Protein AF-X1QGU0-F1 (afdb_monomer_lite)

Secondary structure (DSSP, 8-state):
----HHHHHHHHHHHHHHHHHT-TT--HHHHHHHHHHHHHHHHHHHHHHHHH-

Structure (mmCIF, N/CA/C/O backbone):
data_AF-X1QGU0-F1
#
_entry.id   AF-X1QGU0-F1
#
loop_
_atom_site.group_PDB
_atom_site.id
_atom_site.type_symbol
_atom_site.label_atom_id
_atom_site.label_alt_id
_atom_site.label_comp_id
_atom_site.label_asym_id
_atom_site.label_entity_id
_atom_site.label_seq_id
_atom_site.pdbx_PDB_ins_code
_atom_site.Cartn_x
_atom_site.Cartn_y
_atom_site.Cartn_z
_atom_site.occupancy
_atom_site.B_iso_or_equiv
_atom_site.auth_seq_id
_atom_site.auth_comp_id
_atom_site.auth_asym_id
_atom_site.auth_atom_id
_atom_site.pdbx_PDB_model_num
ATOM 1 N N . MET A 1 1 ? 2.097 -8.630 -25.853 1.00 54.28 1 MET A N 1
ATOM 2 C CA . MET A 1 1 ? 2.188 -7.365 -25.092 1.00 54.28 1 MET A CA 1
ATOM 3 C C . MET A 1 1 ? 2.680 -7.714 -23.6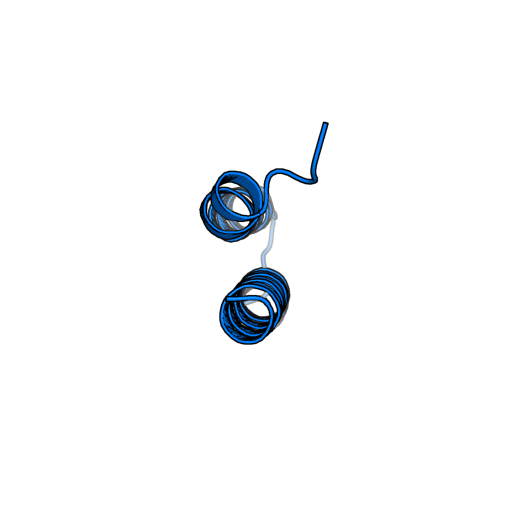97 1.00 54.28 1 MET A C 1
ATOM 5 O O . MET A 1 1 ? 2.136 -8.645 -23.120 1.00 54.28 1 MET A O 1
ATOM 9 N N . GLY A 1 2 ? 3.772 -7.099 -23.233 1.00 82.88 2 GLY A N 1
ATOM 10 C CA . GLY A 1 2 ? 4.419 -7.453 -21.961 1.00 82.88 2 GLY A CA 1
ATOM 11 C C . GLY A 1 2 ? 3.573 -7.093 -20.737 1.00 82.88 2 GLY A C 1
ATOM 12 O O . GLY A 1 2 ? 2.651 -6.284 -20.830 1.00 82.88 2 GLY A O 1
ATOM 13 N N . PHE A 1 3 ? 3.883 -7.703 -19.593 1.00 82.75 3 PHE A N 1
ATOM 14 C CA . PHE A 1 3 ? 3.204 -7.411 -18.332 1.00 82.75 3 PHE A CA 1
ATOM 15 C C . PHE A 1 3 ? 3.462 -5.947 -17.902 1.00 82.75 3 PHE A C 1
ATOM 17 O O . PHE A 1 3 ? 4.611 -5.501 -17.941 1.00 82.75 3 PHE A O 1
ATOM 24 N N . PRO A 1 4 ? 2.437 -5.169 -17.500 1.00 90.38 4 PRO A N 1
ATOM 25 C CA . PRO A 1 4 ? 2.589 -3.753 -17.157 1.00 90.38 4 PRO A CA 1
ATOM 26 C C . PRO A 1 4 ? 3.132 -3.577 -15.729 1.00 90.38 4 PRO A C 1
ATOM 28 O O . PRO A 1 4 ? 2.406 -3.213 -14.799 1.00 90.38 4 PRO A O 1
ATOM 31 N N . TYR A 1 5 ? 4.425 -3.842 -15.540 1.00 88.38 5 TYR A N 1
ATOM 32 C CA . TYR A 1 5 ? 5.071 -3.822 -14.223 1.00 88.38 5 TYR A CA 1
ATOM 33 C C . TYR A 1 5 ? 4.967 -2.470 -13.509 1.00 88.38 5 TYR A C 1
ATOM 35 O O . TYR A 1 5 ? 4.595 -2.442 -12.341 1.00 88.38 5 TYR A O 1
ATOM 43 N N . LEU A 1 6 ? 5.227 -1.354 -14.203 1.00 89.56 6 LEU A N 1
ATOM 44 C CA . LEU A 1 6 ? 5.168 -0.009 -13.610 1.00 89.56 6 LEU A CA 1
ATOM 45 C C . LEU A 1 6 ? 3.778 0.310 -13.055 1.00 89.56 6 LEU A C 1
ATOM 47 O O . LEU A 1 6 ? 3.646 0.690 -11.895 1.00 89.56 6 LEU A O 1
ATOM 51 N N . SER A 1 7 ? 2.733 0.098 -13.858 1.00 93.62 7 SER A N 1
ATOM 52 C CA . SER A 1 7 ? 1.355 0.292 -13.407 1.00 93.62 7 SER A CA 1
ATOM 53 C C . SER A 1 7 ? 1.033 -0.631 -12.233 1.00 93.62 7 SER A C 1
ATOM 55 O O . SER A 1 7 ? 0.470 -0.186 -11.239 1.00 93.62 7 SER A O 1
ATOM 57 N N . THR A 1 8 ? 1.442 -1.900 -12.300 1.00 92.44 8 THR A N 1
ATOM 58 C CA . THR A 1 8 ? 1.169 -2.870 -11.230 1.00 92.44 8 THR A CA 1
ATOM 59 C C . THR A 1 8 ? 1.833 -2.458 -9.914 1.00 92.44 8 THR A C 1
ATOM 61 O O . THR A 1 8 ? 1.162 -2.421 -8.890 1.00 92.44 8 THR A O 1
ATOM 64 N N . ILE A 1 9 ? 3.114 -2.083 -9.932 1.00 93.31 9 ILE A N 1
ATOM 65 C CA . ILE A 1 9 ? 3.868 -1.661 -8.740 1.00 93.31 9 ILE A CA 1
ATOM 66 C C . ILE A 1 9 ? 3.267 -0.395 -8.111 1.00 93.31 9 ILE A C 1
ATOM 68 O O . ILE A 1 9 ? 3.231 -0.282 -6.888 1.00 93.31 9 ILE A O 1
A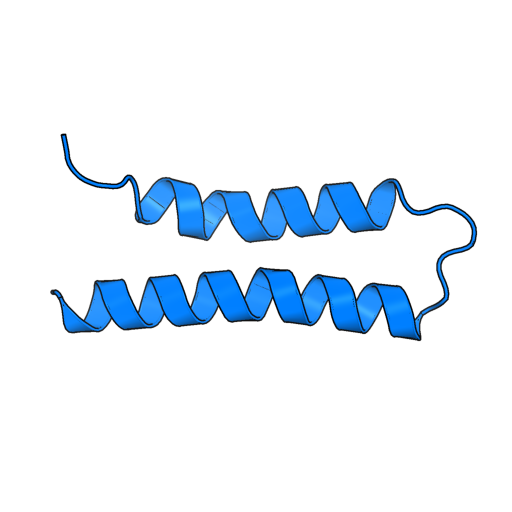TOM 72 N N . VAL A 1 10 ? 2.778 0.546 -8.926 1.00 92.25 10 VAL A N 1
ATOM 73 C CA . VAL A 1 10 ? 2.194 1.808 -8.440 1.00 92.25 10 VAL A CA 1
ATOM 74 C C . VAL A 1 10 ? 0.777 1.614 -7.895 1.00 92.25 10 VAL A C 1
ATOM 76 O O . VAL A 1 10 ? 0.438 2.183 -6.858 1.00 92.25 10 VAL A O 1
ATOM 79 N N . PHE A 1 11 ? -0.063 0.813 -8.557 1.00 94.81 11 PHE A N 1
ATOM 80 C CA . PHE A 1 11 ? -1.472 0.665 -8.176 1.00 94.81 11 PHE A CA 1
ATOM 81 C C . PHE A 1 11 ? -1.723 -0.421 -7.128 1.00 94.81 11 PHE A C 1
ATOM 83 O O . PHE A 1 11 ? -2.705 -0.332 -6.393 1.00 94.81 11 PHE A O 1
ATOM 90 N N . LEU A 1 12 ? -0.855 -1.425 -7.000 1.00 93.88 12 LEU A N 1
ATOM 91 C CA . LEU A 1 12 ? -1.045 -2.508 -6.034 1.00 93.88 12 LEU A CA 1
ATOM 92 C C . LEU A 1 12 ? -1.082 -2.026 -4.562 1.00 93.88 12 LEU A C 1
ATOM 94 O O . LEU A 1 12 ? -1.981 -2.458 -3.834 1.00 93.88 12 LEU A O 1
ATOM 98 N N . PRO A 1 13 ? -0.227 -1.085 -4.107 1.00 93.81 13 PRO A N 1
ATOM 99 C CA . PRO A 1 13 ? -0.345 -0.479 -2.779 1.00 93.81 13 PRO A CA 1
ATOM 100 C C . PRO A 1 13 ? -1.630 0.339 -2.614 1.00 93.81 13 PRO A C 1
ATOM 102 O O . PRO A 1 13 ? -2.244 0.309 -1.549 1.00 93.81 13 PRO A O 1
ATOM 105 N N . VAL A 1 14 ? -2.062 1.041 -3.669 1.00 95.19 14 VAL A N 1
ATOM 106 C CA . VAL A 1 14 ? -3.296 1.844 -3.667 1.00 95.19 14 VAL A CA 1
ATOM 107 C C . VAL A 1 14 ? -4.516 0.944 -3.480 1.00 95.19 14 VAL A C 1
ATOM 109 O O . VAL A 1 14 ? -5.364 1.224 -2.635 1.00 95.19 14 VAL A O 1
ATOM 112 N N . ILE A 1 15 ? -4.570 -0.183 -4.193 1.00 95.44 15 ILE A N 1
ATOM 113 C CA . ILE A 1 15 ? -5.601 -1.209 -3.998 1.00 95.44 15 ILE A CA 1
ATOM 114 C C . ILE A 1 15 ? -5.548 -1.738 -2.561 1.00 95.44 15 ILE A C 1
ATOM 116 O O . ILE A 1 15 ? -6.588 -1.840 -1.914 1.00 95.44 15 ILE A O 1
ATOM 120 N N . GLY A 1 16 ? -4.354 -2.002 -2.024 1.00 93.31 16 GLY A N 1
ATOM 121 C CA . GLY A 1 16 ? -4.182 -2.411 -0.629 1.00 93.31 16 GLY A CA 1
ATOM 122 C C . GLY A 1 16 ? -4.746 -1.403 0.377 1.00 93.31 16 GLY A C 1
ATOM 123 O O . GLY A 1 16 ? -5.411 -1.796 1.336 1.00 93.31 16 GLY A O 1
ATOM 124 N N . ALA A 1 17 ? -4.551 -0.105 0.137 1.00 93.75 17 ALA A N 1
ATOM 125 C CA . ALA A 1 17 ? -5.118 0.958 0.963 1.00 93.75 17 ALA A CA 1
ATOM 126 C C . ALA A 1 17 ? -6.654 1.002 0.877 1.00 93.75 17 ALA A C 1
ATOM 128 O O . ALA A 1 17 ? -7.315 1.134 1.906 1.00 93.75 17 ALA A O 1
ATOM 129 N N . ILE A 1 18 ? -7.227 0.820 -0.318 1.00 95.12 18 ILE A N 1
ATOM 130 C CA . ILE A 1 18 ? -8.684 0.733 -0.512 1.00 95.12 18 ILE A CA 1
ATOM 131 C C . ILE A 1 18 ? -9.252 -0.483 0.233 1.00 95.12 18 ILE A C 1
ATOM 133 O O . ILE A 1 18 ? -10.243 -0.358 0.948 1.00 95.12 18 ILE A O 1
ATOM 137 N N . VAL A 1 19 ? -8.598 -1.644 0.133 1.00 93.25 19 VAL A N 1
ATOM 138 C CA . VAL A 1 19 ? -9.002 -2.868 0.848 1.00 93.25 19 VAL A CA 1
ATOM 139 C C . VAL A 1 19 ? -9.002 -2.652 2.363 1.00 93.25 19 VAL A C 1
ATOM 141 O O . VAL A 1 19 ? -9.925 -3.091 3.045 1.00 93.25 19 VAL A O 1
ATOM 144 N N . ILE A 1 20 ? -7.998 -1.951 2.895 1.00 93.56 20 ILE A N 1
ATOM 145 C CA . ILE A 1 20 ? -7.930 -1.598 4.319 1.00 93.56 20 ILE A CA 1
ATOM 146 C C . ILE A 1 20 ? -9.052 -0.629 4.705 1.00 93.56 20 ILE A C 1
ATOM 148 O O . ILE A 1 20 ? -9.688 -0.826 5.739 1.00 93.56 20 ILE A O 1
ATOM 152 N N . ALA A 1 21 ? -9.302 0.398 3.892 1.00 92.88 21 ALA A N 1
ATOM 153 C CA . ALA A 1 21 ? -10.331 1.402 4.156 1.00 92.88 21 ALA A CA 1
ATOM 154 C C . ALA A 1 21 ? -11.746 0.802 4.175 1.00 92.88 21 ALA A C 1
ATOM 156 O O . ALA A 1 21 ? -12.598 1.246 4.942 1.00 92.88 21 ALA A O 1
ATOM 157 N N . LEU A 1 22 ? -11.985 -0.230 3.363 1.00 93.81 22 LEU A N 1
ATOM 158 C CA . LEU A 1 22 ? -13.259 -0.943 3.288 1.00 93.81 22 LEU A CA 1
ATOM 159 C C . LEU A 1 22 ? -13.418 -2.040 4.352 1.00 93.81 22 LEU A C 1
ATOM 161 O O . LEU A 1 22 ? -14.437 -2.726 4.347 1.00 93.81 22 LEU A O 1
ATOM 165 N N . LEU A 1 23 ? -12.446 -2.242 5.249 1.00 88.75 23 LEU A N 1
ATOM 166 C CA . LEU A 1 23 ? -12.492 -3.301 6.258 1.00 88.75 23 LEU A CA 1
ATOM 167 C C . LEU A 1 23 ? -13.251 -2.824 7.523 1.00 88.75 23 LEU A C 1
ATOM 169 O O . LEU A 1 23 ? -12.710 -2.028 8.295 1.00 88.75 23 LEU A O 1
ATOM 173 N N . PRO A 1 24 ? -14.480 -3.303 7.808 1.00 79.81 24 PRO A N 1
ATOM 174 C CA . PRO A 1 24 ? -15.209 -2.919 9.016 1.00 79.81 24 PRO A CA 1
ATOM 175 C C . PRO A 1 24 ? -14.643 -3.627 10.258 1.00 79.81 24 PRO A C 1
ATOM 177 O O . PRO A 1 24 ? -14.254 -4.795 10.206 1.00 79.81 24 PRO A O 1
ATOM 180 N N . GLY A 1 25 ? -14.599 -2.928 11.399 1.00 79.62 25 GLY A N 1
ATOM 181 C CA . GLY A 1 25 ? -14.108 -3.495 12.666 1.00 79.62 25 GLY A CA 1
ATOM 182 C C . GLY A 1 25 ? -12.620 -3.863 12.638 1.00 79.62 25 GLY A C 1
ATOM 183 O O . GLY A 1 25 ? -12.198 -4.852 13.242 1.00 79.62 25 GLY A O 1
ATOM 184 N N . ALA A 1 26 ? -11.826 -3.114 11.874 1.00 65.81 26 ALA A N 1
ATOM 185 C CA . ALA A 1 26 ? -10.463 -3.481 11.538 1.00 65.81 26 ALA A CA 1
ATOM 186 C C . ALA A 1 26 ? -9.547 -3.543 12.772 1.00 65.81 26 ALA A C 1
ATOM 188 O O . ALA A 1 26 ? -9.099 -2.536 13.316 1.00 65.81 26 ALA A O 1
ATOM 189 N N . ASN A 1 27 ? -9.224 -4.770 13.190 1.00 86.62 27 ASN A N 1
ATOM 190 C CA . ASN A 1 27 ? -8.181 -5.021 14.174 1.00 86.62 27 ASN A CA 1
ATOM 191 C C . ASN A 1 27 ? -6.851 -4.445 13.641 1.00 86.62 27 ASN A C 1
ATOM 193 O O . ASN A 1 27 ? -6.442 -4.817 12.534 1.00 86.62 27 ASN A O 1
ATOM 197 N N . PRO A 1 28 ? -6.136 -3.599 14.408 1.00 89.81 28 PRO A N 1
ATOM 198 C CA . PRO A 1 28 ? -4.897 -2.957 13.963 1.00 89.81 28 PRO A CA 1
ATOM 199 C C . PRO A 1 28 ? -3.834 -3.958 13.487 1.00 89.81 28 PRO A C 1
ATOM 201 O O . PRO A 1 28 ? -3.021 -3.642 12.617 1.00 89.81 28 PRO A O 1
ATOM 204 N N . ARG A 1 29 ? -3.858 -5.196 13.994 1.00 91.50 29 ARG A N 1
ATOM 205 C CA . ARG A 1 29 ? -2.972 -6.271 13.535 1.00 91.50 29 ARG A CA 1
ATOM 206 C C . ARG A 1 29 ? -3.297 -6.733 12.111 1.00 91.50 29 ARG A C 1
ATOM 208 O O . ARG A 1 29 ? -2.375 -6.983 11.340 1.00 91.50 29 ARG A O 1
ATOM 215 N N . ARG A 1 30 ? -4.584 -6.811 11.749 1.00 89.50 30 ARG A N 1
ATOM 216 C CA . ARG A 1 30 ? -5.028 -7.178 10.391 1.00 89.50 30 ARG A CA 1
ATOM 217 C C . ARG A 1 30 ? -4.654 -6.089 9.397 1.00 89.50 30 ARG A C 1
ATOM 219 O O . ARG A 1 30 ? -4.064 -6.427 8.383 1.00 89.50 30 ARG A O 1
ATOM 226 N N . ILE A 1 31 ? -4.883 -4.818 9.745 1.00 93.12 31 ILE A N 1
ATOM 227 C CA . ILE A 1 31 ? -4.492 -3.658 8.923 1.00 93.12 31 ILE A CA 1
ATOM 228 C C . ILE A 1 31 ? -3.000 -3.707 8.584 1.00 93.12 31 ILE A C 1
ATOM 230 O O . ILE A 1 31 ? -2.625 -3.609 7.415 1.00 93.12 31 ILE A O 1
ATOM 234 N N . LYS A 1 32 ? -2.146 -3.897 9.601 1.00 93.12 32 LYS A N 1
ATOM 235 C CA . LYS A 1 32 ? -0.690 -3.974 9.416 1.00 93.12 32 LYS A CA 1
ATOM 236 C C . LYS A 1 32 ? -0.283 -5.150 8.532 1.00 93.12 32 LYS A C 1
ATOM 238 O O . LYS A 1 32 ? 0.551 -4.968 7.654 1.00 93.12 32 LYS A O 1
ATOM 243 N N . LEU A 1 33 ? -0.879 -6.327 8.732 1.00 94.81 33 LEU A N 1
ATOM 244 C CA . LEU A 1 33 ? -0.598 -7.506 7.907 1.00 94.81 33 LEU A CA 1
ATOM 245 C C . LEU A 1 33 ? -1.024 -7.303 6.449 1.00 94.81 33 LEU A C 1
ATOM 247 O O . LEU A 1 33 ? -0.245 -7.611 5.552 1.00 94.81 33 LEU A O 1
ATOM 251 N N . THR A 1 34 ? -2.211 -6.745 6.198 1.00 92.88 34 THR A N 1
ATOM 252 C CA . THR A 1 34 ? -2.663 -6.443 4.831 1.00 92.88 34 THR A CA 1
ATOM 253 C C . THR A 1 34 ? -1.783 -5.389 4.170 1.00 92.88 34 THR A C 1
ATOM 255 O O . THR A 1 34 ? -1.338 -5.598 3.046 1.00 92.88 34 THR A O 1
ATOM 258 N N . ALA A 1 35 ? -1.452 -4.301 4.870 1.00 93.88 35 ALA A N 1
ATOM 259 C CA . ALA A 1 35 ? -0.575 -3.259 4.336 1.00 93.88 35 ALA A CA 1
ATOM 260 C C . ALA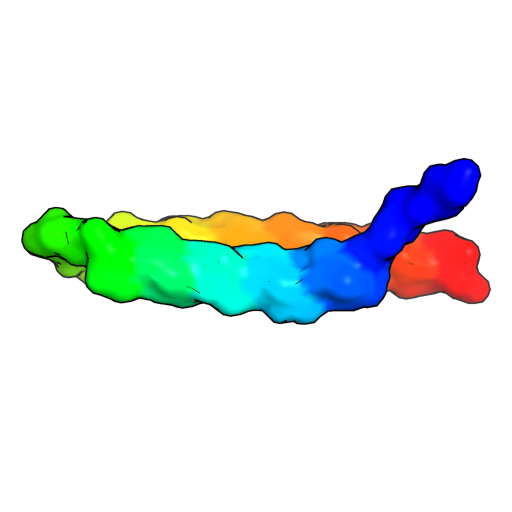 A 1 35 ? 0.814 -3.817 3.994 1.00 93.88 35 ALA A C 1
ATOM 262 O O . ALA A 1 35 ? 1.336 -3.568 2.905 1.00 93.88 35 ALA A O 1
ATOM 263 N N . ALA A 1 36 ? 1.385 -4.616 4.901 1.00 95.50 36 ALA A N 1
ATOM 264 C CA . ALA A 1 36 ? 2.666 -5.274 4.694 1.00 95.50 36 ALA A CA 1
ATOM 265 C C . ALA A 1 36 ? 2.626 -6.232 3.499 1.00 95.50 36 ALA A C 1
ATOM 267 O O . ALA A 1 36 ? 3.550 -6.210 2.696 1.00 95.50 36 ALA A O 1
ATOM 268 N N . ALA A 1 37 ? 1.557 -7.017 3.332 1.00 95.88 37 ALA A N 1
ATOM 269 C CA . ALA A 1 37 ? 1.419 -7.936 2.205 1.00 95.88 37 ALA A CA 1
ATOM 270 C C . ALA A 1 37 ? 1.390 -7.198 0.854 1.00 95.88 37 ALA A C 1
ATOM 272 O O . ALA A 1 37 ? 2.206 -7.494 -0.017 1.00 95.88 37 ALA A O 1
ATOM 273 N N . PHE A 1 38 ? 0.517 -6.197 0.688 1.00 95.12 38 PHE A N 1
ATOM 274 C CA . PHE A 1 38 ? 0.430 -5.431 -0.567 1.00 95.12 38 PHE A CA 1
ATOM 275 C C . PHE A 1 38 ? 1.730 -4.674 -0.885 1.00 95.12 38 PHE A C 1
ATOM 277 O O . PHE A 1 38 ? 2.164 -4.621 -2.040 1.00 95.12 38 PHE A O 1
ATOM 284 N N . THR A 1 39 ? 2.389 -4.137 0.144 1.00 94.06 39 THR A N 1
ATOM 285 C CA . THR A 1 39 ? 3.673 -3.439 -0.009 1.00 94.06 39 THR A CA 1
ATOM 286 C C . THR A 1 39 ? 4.799 -4.410 -0.355 1.00 94.06 39 THR A C 1
ATOM 288 O O . THR A 1 39 ? 5.582 -4.131 -1.257 1.00 94.06 39 THR A O 1
A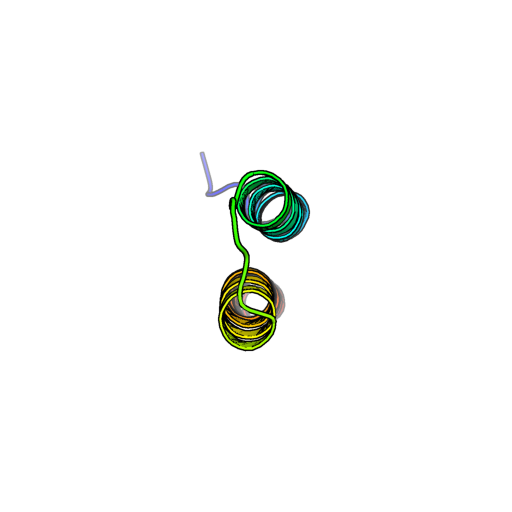TOM 291 N N . ALA A 1 40 ? 4.862 -5.572 0.300 1.00 96.06 40 ALA A N 1
ATOM 292 C CA . ALA A 1 40 ? 5.876 -6.588 0.038 1.00 96.06 40 ALA A CA 1
ATOM 293 C C . ALA A 1 40 ? 5.785 -7.112 -1.398 1.00 96.06 40 ALA A C 1
ATOM 295 O O . ALA A 1 40 ? 6.804 -7.200 -2.077 1.00 96.06 40 ALA A O 1
ATOM 296 N N . VAL A 1 41 ? 4.578 -7.389 -1.900 1.00 95.50 41 VAL A N 1
ATOM 297 C CA . VAL A 1 41 ? 4.401 -7.818 -3.297 1.00 95.50 41 VAL A CA 1
ATOM 298 C C . VAL A 1 41 ? 4.876 -6.729 -4.267 1.00 95.50 41 VAL A C 1
ATOM 300 O O . VAL A 1 41 ? 5.612 -7.028 -5.206 1.00 95.50 41 VAL A O 1
ATOM 303 N N . SER A 1 42 ? 4.536 -5.463 -4.010 1.00 93.69 42 SER A N 1
ATOM 304 C CA . SER A 1 42 ? 4.991 -4.325 -4.831 1.00 93.69 42 SER A CA 1
ATOM 305 C C . SER A 1 42 ? 6.513 -4.146 -4.789 1.00 93.69 42 SER A C 1
ATOM 307 O O . SER A 1 42 ? 7.135 -3.824 -5.802 1.00 93.69 42 SER A O 1
ATOM 309 N N . PHE A 1 43 ? 7.128 -4.414 -3.636 1.00 95.38 43 PHE A N 1
ATOM 310 C CA . PHE A 1 43 ? 8.575 -4.389 -3.453 1.00 95.38 43 PHE A CA 1
ATOM 311 C C . PHE A 1 43 ? 9.269 -5.508 -4.237 1.00 95.38 43 PHE A C 1
ATOM 313 O O . PHE A 1 43 ? 10.202 -5.232 -4.986 1.00 95.38 43 PHE A O 1
ATOM 320 N N . PHE A 1 44 ? 8.794 -6.753 -4.140 1.00 96.38 44 PHE A N 1
ATOM 321 C CA . PHE A 1 44 ? 9.370 -7.867 -4.902 1.00 96.38 44 PHE A CA 1
ATOM 322 C C . PHE A 1 44 ? 9.201 -7.686 -6.412 1.00 96.3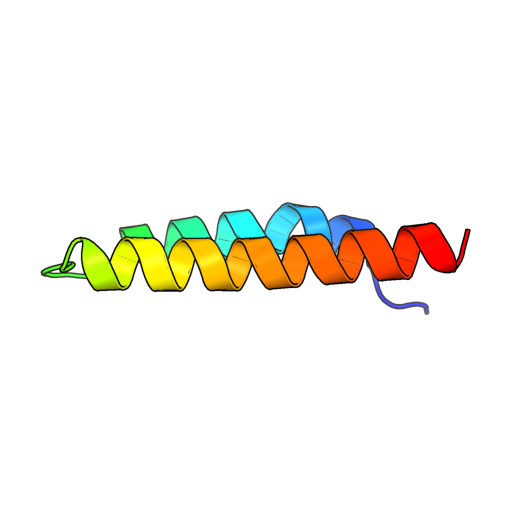8 44 PHE A C 1
ATOM 324 O O . PHE A 1 44 ? 10.129 -7.981 -7.161 1.00 96.38 44 PHE A O 1
ATOM 331 N N . LEU A 1 45 ? 8.064 -7.146 -6.864 1.00 92.25 45 LEU A N 1
ATOM 332 C CA . LEU A 1 45 ? 7.869 -6.772 -8.268 1.00 92.25 45 LEU A CA 1
ATOM 333 C C . LEU A 1 45 ? 8.866 -5.695 -8.712 1.00 92.25 45 LEU A C 1
ATOM 335 O O . LEU A 1 45 ? 9.441 -5.814 -9.791 1.00 92.25 45 LEU A O 1
ATOM 339 N N . SER A 1 46 ? 9.102 -4.681 -7.875 1.00 93.38 46 SER A N 1
ATOM 340 C CA . SER A 1 46 ? 10.116 -3.650 -8.137 1.00 93.38 46 SER A CA 1
ATOM 341 C C . SER A 1 46 ? 11.520 -4.241 -8.229 1.00 93.38 46 SER A C 1
ATOM 343 O O . SER A 1 46 ? 12.264 -3.903 -9.143 1.00 93.38 46 SER A O 1
ATOM 345 N N . LEU A 1 47 ? 11.871 -5.152 -7.319 1.00 95.62 47 LEU A N 1
ATOM 346 C CA . LEU A 1 47 ? 13.179 -5.804 -7.292 1.00 95.62 47 LEU A CA 1
ATOM 347 C C . LEU A 1 47 ? 13.394 -6.720 -8.505 1.00 95.62 47 LEU A C 1
ATOM 349 O O . LEU A 1 47 ? 14.471 -6.717 -9.100 1.00 95.62 47 LEU A O 1
ATOM 353 N N . ALA A 1 48 ? 12.367 -7.481 -8.890 1.00 92.38 48 ALA A N 1
ATOM 354 C CA . ALA A 1 48 ? 12.399 -8.326 -10.078 1.00 92.38 48 ALA A CA 1
ATOM 355 C C . ALA A 1 48 ? 12.561 -7.489 -11.352 1.00 92.38 48 ALA A C 1
ATOM 357 O O . ALA A 1 48 ? 13.391 -7.821 -12.193 1.00 92.38 48 ALA A O 1
ATOM 358 N N . LEU A 1 49 ? 11.820 -6.380 -11.465 1.00 90.94 49 LEU A N 1
ATOM 359 C CA . LEU A 1 49 ? 11.968 -5.443 -12.576 1.00 90.94 49 LEU A CA 1
ATOM 360 C C . LEU A 1 49 ? 13.371 -4.837 -12.598 1.00 90.94 49 LEU A C 1
ATOM 362 O O . LEU A 1 49 ? 14.003 -4.846 -13.644 1.00 90.94 49 LEU A O 1
ATOM 366 N N . PHE A 1 50 ? 13.883 -4.379 -11.455 1.00 92.44 50 PHE A N 1
ATOM 367 C CA . PHE A 1 50 ? 15.240 -3.843 -11.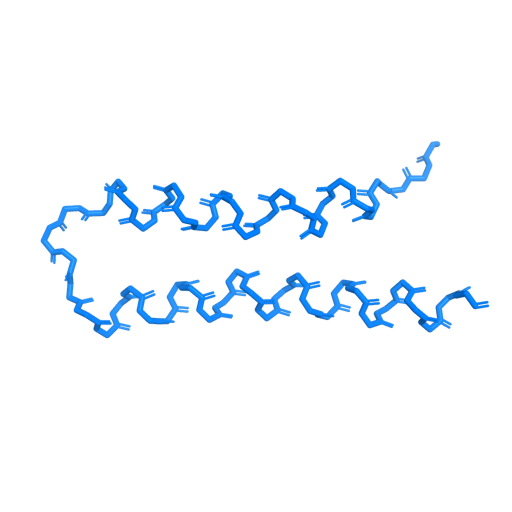349 1.00 92.44 50 PHE A CA 1
ATOM 368 C C . PHE A 1 50 ? 16.306 -4.862 -11.768 1.00 92.44 50 PHE A C 1
ATOM 370 O O . PHE A 1 50 ? 17.274 -4.485 -12.402 1.00 92.44 50 PHE A O 1
ATOM 377 N N . SER A 1 51 ? 16.113 -6.146 -11.457 1.00 93.00 51 SER A N 1
ATOM 378 C CA . SER A 1 51 ? 17.048 -7.215 -11.845 1.00 93.00 51 SER A CA 1
ATOM 379 C C . SER A 1 51 ? 16.971 -7.589 -13.331 1.00 93.00 51 SER A C 1
ATOM 381 O O . SER A 1 51 ? 17.865 -8.260 -13.838 1.00 93.00 51 SER A O 1
ATOM 383 N N . MET A 1 52 ? 15.875 -7.234 -14.009 1.00 86.19 52 MET A N 1
ATOM 384 C CA . MET A 1 52 ? 15.693 -7.428 -15.452 1.00 86.19 52 MET A CA 1
ATOM 385 C C . MET A 1 52 ? 16.234 -6.258 -16.287 1.00 86.19 52 MET A C 1
ATOM 387 O O . MET A 1 52 ? 16.402 -6.431 -17.495 1.00 86.19 52 MET A O 1
ATOM 391 N N . PHE A 1 53 ? 16.451 -5.095 -15.665 1.00 84.69 53 PHE A N 1
ATOM 392 C CA . PHE A 1 53 ? 17.103 -3.928 -16.265 1.00 84.69 53 PHE A CA 1
ATOM 393 C C . PHE A 1 53 ? 18.623 -4.013 -16.113 1.00 84.69 53 PHE A C 1
ATOM 395 O O . PHE A 1 53 ? 19.306 -3.562 -17.060 1.00 84.69 53 PHE A O 1
#

Radius of gyration: 13.0 Å; chains: 1; bounding box: 32×10×39 Å

Sequence (53 aa):
MGFPYLSTIVFLPVIGAIVIALLPGANPRRIKLTAAAFTAVSFFLSLALFSMF

Foldseek 3Di:
DDDPLVCQLVCLLVVLVVVLVPDPPDDVVNNVVSNCVSNVVSVVSVVVVVVVD

Organism: NCBI:txid412755

pLDDT: mean 90.69, std 7.33, range [54.28, 96.38]